Protein AF-A0A7V2DHF8-F1 (afdb_monomer_lite)

Sequence (101 aa):
MKKSFFLFAIMVVIGYASACCGLTVEEIIRLKNAGVSDTTIRMMLEQERPGVREYSDDRGNTCIRYSTGSSAGEMIKDIEEAEKMKRAWELLDSVIIDRRK

Radius of gyration: 23.2 Å; chains: 1; bounding box: 46×63×66 Å

Structure (mmCIF, N/CA/C/O backbone):
data_AF-A0A7V2DHF8-F1
#
_entry.id   AF-A0A7V2DHF8-F1
#
loop_
_atom_site.group_PDB
_atom_site.id
_atom_site.type_symbol
_atom_site.label_atom_id
_atom_site.label_alt_id
_atom_site.label_comp_id
_atom_site.label_asym_id
_atom_site.label_entity_id
_atom_site.label_seq_id
_atom_site.pdbx_PDB_ins_code
_atom_site.Cartn_x
_atom_site.Cartn_y
_atom_site.Cartn_z
_atom_site.occupancy
_atom_site.B_iso_or_equiv
_atom_site.auth_seq_id
_atom_site.auth_comp_id
_atom_site.auth_asym_id
_atom_site.auth_atom_id
_atom_site.pdbx_PDB_model_num
ATOM 1 N N . MET A 1 1 ? 3.159 38.889 -8.090 1.00 54.12 1 MET A N 1
ATOM 2 C CA . MET A 1 1 ? 2.205 38.365 -7.083 1.00 54.12 1 MET A CA 1
ATOM 3 C C . MET A 1 1 ? 1.448 37.119 -7.548 1.00 54.12 1 MET A C 1
ATOM 5 O O . MET A 1 1 ? 1.460 36.137 -6.826 1.00 54.12 1 MET A O 1
ATOM 9 N N . LYS A 1 2 ? 0.860 37.092 -8.757 1.00 56.22 2 LYS A N 1
ATOM 10 C CA . LYS A 1 2 ? 0.092 35.927 -9.258 1.00 56.22 2 LYS A CA 1
ATOM 11 C C . LYS A 1 2 ? 0.918 34.633 -9.412 1.00 56.22 2 LYS A C 1
ATOM 13 O O . LYS A 1 2 ? 0.425 33.561 -9.099 1.00 56.22 2 LYS A O 1
ATOM 18 N N . LYS A 1 3 ? 2.191 34.739 -9.824 1.00 54.66 3 LYS A N 1
ATOM 19 C CA . LYS A 1 3 ? 3.101 33.587 -9.997 1.00 54.66 3 LYS A CA 1
ATOM 20 C C . LYS A 1 3 ? 3.508 32.933 -8.667 1.00 54.66 3 LYS A C 1
ATOM 22 O O . LYS A 1 3 ? 3.534 31.716 -8.579 1.00 54.66 3 LYS A O 1
ATOM 27 N N . SER A 1 4 ? 3.747 33.730 -7.621 1.00 68.94 4 SER A N 1
ATOM 28 C CA . SER A 1 4 ? 4.031 33.212 -6.272 1.00 68.94 4 SER A CA 1
ATOM 29 C C . SER A 1 4 ? 2.806 32.549 -5.640 1.00 68.94 4 SER A C 1
ATOM 31 O O . SER A 1 4 ? 2.947 31.540 -4.964 1.00 68.94 4 SER A O 1
ATOM 33 N N . PHE A 1 5 ? 1.603 33.064 -5.916 1.00 71.69 5 PHE A N 1
ATOM 34 C CA . PHE A 1 5 ? 0.357 32.421 -5.495 1.00 71.69 5 PHE A CA 1
ATOM 35 C C . PHE A 1 5 ? 0.138 31.078 -6.209 1.00 71.69 5 PHE A C 1
ATOM 37 O O . PHE A 1 5 ? -0.282 30.107 -5.591 1.00 71.69 5 PHE A O 1
ATOM 44 N N . PHE A 1 6 ? 0.495 30.999 -7.494 1.00 76.44 6 PHE A N 1
ATOM 45 C CA . PHE A 1 6 ? 0.426 29.761 -8.271 1.00 76.44 6 PHE A CA 1
ATOM 46 C C . PHE A 1 6 ? 1.406 28.693 -7.756 1.00 76.44 6 PHE A C 1
ATOM 48 O O . PHE A 1 6 ? 1.036 27.532 -7.620 1.00 76.44 6 PHE A O 1
ATOM 55 N N . LEU A 1 7 ? 2.631 29.091 -7.394 1.00 75.31 7 LEU A N 1
ATOM 56 C CA . LEU A 1 7 ? 3.616 28.192 -6.780 1.00 75.31 7 LEU A CA 1
ATOM 57 C C . LEU A 1 7 ? 3.162 27.685 -5.404 1.00 75.31 7 LEU A C 1
ATOM 59 O O . LEU A 1 7 ? 3.344 26.510 -5.095 1.00 75.31 7 LEU A O 1
ATOM 63 N N . PHE A 1 8 ? 2.525 28.542 -4.603 1.00 79.69 8 PHE A N 1
ATOM 64 C CA . PHE A 1 8 ? 1.971 28.147 -3.309 1.00 79.69 8 PHE A CA 1
ATOM 65 C C . PHE A 1 8 ? 0.802 27.163 -3.463 1.00 79.69 8 PHE A C 1
ATOM 67 O O . PHE A 1 8 ? 0.749 26.157 -2.762 1.00 79.69 8 PHE A O 1
ATOM 74 N N . ALA A 1 9 ? -0.087 27.391 -4.434 1.00 78.56 9 ALA A N 1
ATOM 75 C CA . ALA A 1 9 ? -1.178 26.467 -4.741 1.00 78.56 9 ALA A CA 1
ATOM 76 C C . ALA A 1 9 ? -0.663 25.086 -5.188 1.00 78.56 9 ALA A C 1
ATOM 78 O O . ALA A 1 9 ? -1.185 24.066 -4.746 1.00 78.56 9 ALA A O 1
ATOM 79 N N . ILE A 1 10 ? 0.398 25.042 -5.999 1.00 79.31 10 ILE A N 1
ATOM 80 C CA . ILE A 1 10 ? 1.040 23.786 -6.416 1.00 79.31 10 ILE A CA 1
ATOM 81 C C . ILE A 1 10 ? 1.663 23.055 -5.219 1.00 79.31 10 ILE A C 1
ATOM 83 O O . ILE A 1 10 ? 1.480 21.848 -5.085 1.00 79.31 10 ILE A O 1
ATOM 87 N N . MET A 1 11 ? 2.344 23.768 -4.316 1.00 75.25 11 MET A N 1
ATOM 88 C CA . MET A 1 11 ? 2.931 23.166 -3.111 1.00 75.25 11 MET A CA 1
ATOM 89 C C . MET A 1 11 ? 1.859 22.538 -2.208 1.00 75.25 11 MET A C 1
ATOM 91 O O . MET A 1 11 ? 2.047 21.440 -1.688 1.00 75.25 11 MET A O 1
ATOM 95 N N . VAL A 1 12 ? 0.720 23.213 -2.056 1.00 77.88 12 VAL A N 1
ATOM 96 C CA . VAL A 1 12 ? -0.410 22.727 -1.259 1.00 77.88 12 VAL A CA 1
ATOM 97 C C . VAL A 1 12 ? -1.001 21.451 -1.870 1.00 77.88 12 VAL A C 1
ATOM 99 O O . VAL A 1 12 ? -1.215 20.480 -1.152 1.00 77.88 12 VAL A O 1
ATOM 102 N N . VAL A 1 13 ? -1.185 21.400 -3.193 1.00 74.31 13 VAL A N 1
ATOM 103 C CA . VAL A 1 13 ? -1.698 20.205 -3.892 1.00 74.31 13 VAL A CA 1
ATOM 104 C C . VAL A 1 13 ? -0.739 19.013 -3.772 1.00 74.31 13 VAL A C 1
ATOM 106 O O . VAL A 1 13 ? -1.187 17.900 -3.507 1.00 74.31 13 VAL A O 1
ATOM 109 N N . ILE A 1 14 ? 0.573 19.234 -3.899 1.00 71.06 14 ILE A N 1
ATOM 110 C CA . ILE A 1 14 ? 1.584 18.173 -3.739 1.00 71.06 14 ILE A CA 1
ATOM 111 C C . ILE A 1 14 ? 1.637 17.674 -2.285 1.00 71.06 14 ILE A C 1
ATOM 113 O O . ILE A 1 14 ? 1.797 16.479 -2.052 1.00 71.06 14 ILE A O 1
ATOM 117 N N . GLY A 1 15 ? 1.431 18.555 -1.300 1.00 66.12 15 GLY A N 1
ATOM 118 C CA . GLY A 1 15 ? 1.386 18.181 0.117 1.00 66.12 15 GLY A CA 1
ATOM 119 C C . GLY A 1 15 ? 0.266 17.189 0.450 1.00 66.12 15 GLY A C 1
ATOM 120 O O . GLY A 1 15 ? 0.489 16.248 1.209 1.00 66.12 15 GLY A O 1
ATOM 121 N N . TYR A 1 16 ? -0.912 17.328 -0.167 1.00 63.47 16 TYR A N 1
ATOM 122 C CA . TYR A 1 16 ? -2.033 16.400 0.042 1.00 63.47 16 TYR A CA 1
ATOM 123 C C . TYR A 1 16 ? -1.857 15.045 -0.658 1.00 63.47 16 TYR A C 1
ATOM 125 O O . TYR A 1 16 ? -2.467 14.064 -0.240 1.00 63.47 16 TYR A O 1
ATOM 133 N N . ALA A 1 17 ? -0.998 14.959 -1.677 1.00 56.41 17 ALA A N 1
ATOM 134 C CA . ALA A 1 17 ? -0.698 13.705 -2.370 1.00 56.41 17 ALA A CA 1
ATOM 135 C C . ALA A 1 17 ? 0.192 12.751 -1.544 1.00 56.41 17 ALA A C 1
ATOM 137 O O . ALA A 1 17 ? 0.333 11.584 -1.897 1.00 56.41 17 ALA A O 1
ATOM 138 N N . SER A 1 18 ? 0.762 13.221 -0.427 1.00 55.69 18 SER A N 1
ATOM 139 C CA . SER A 1 18 ? 1.619 12.416 0.456 1.00 55.69 18 SER A CA 1
ATOM 140 C C . SER A 1 18 ? 0.857 11.452 1.382 1.00 55.69 18 SER A C 1
ATOM 142 O O . SER A 1 18 ? 1.480 10.659 2.079 1.00 55.69 18 SER A O 1
ATOM 144 N N . ALA A 1 19 ? -0.482 11.453 1.359 1.00 52.22 1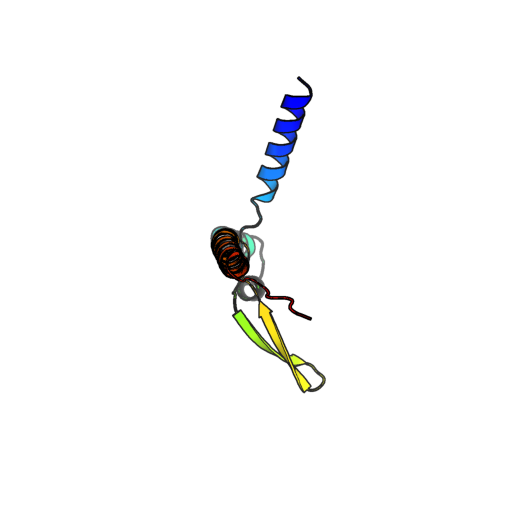9 ALA A N 1
ATOM 145 C CA . ALA A 1 19 ? -1.320 10.529 2.132 1.00 52.22 19 ALA A CA 1
ATOM 146 C C . ALA A 1 19 ? -1.524 9.155 1.451 1.00 52.22 19 ALA A C 1
ATOM 148 O O . ALA A 1 19 ? -2.501 8.466 1.725 1.00 52.22 19 ALA A O 1
ATOM 149 N N . CYS A 1 20 ? -0.617 8.756 0.555 1.00 52.47 20 CYS A N 1
ATOM 150 C CA . CYS A 1 20 ? -0.595 7.432 -0.075 1.00 52.47 20 CYS A CA 1
ATOM 151 C C . CYS A 1 20 ? 0.457 6.538 0.606 1.00 52.47 20 CYS A C 1
ATOM 153 O O . CYS A 1 20 ? 1.369 6.009 -0.033 1.00 52.47 20 CYS A O 1
ATOM 155 N N . CYS A 1 21 ? 0.373 6.447 1.932 1.00 57.09 21 CYS A N 1
ATOM 156 C CA . CYS A 1 21 ? 1.168 5.531 2.742 1.00 57.09 21 CYS A CA 1
ATOM 157 C C . CYS A 1 21 ? 0.260 4.356 3.120 1.00 57.09 21 CYS A C 1
ATOM 159 O O . CYS A 1 21 ? -0.885 4.586 3.497 1.00 57.09 21 CYS A O 1
ATOM 161 N N . GLY A 1 22 ? 0.746 3.120 2.974 1.00 65.31 22 GLY A N 1
ATOM 162 C CA . GLY A 1 22 ? -0.027 1.914 3.295 1.00 65.31 22 GLY A CA 1
ATOM 163 C C . GLY A 1 22 ? -0.474 1.837 4.760 1.00 65.31 22 GLY A C 1
ATOM 164 O O . GLY A 1 22 ? -0.072 2.655 5.590 1.00 65.31 22 GLY A O 1
ATOM 165 N N . LEU A 1 23 ? -1.294 0.838 5.079 1.00 73.88 23 LEU A N 1
ATOM 166 C CA . LEU A 1 23 ? -1.994 0.710 6.354 1.00 73.88 23 LEU A CA 1
ATOM 167 C C . LEU A 1 23 ? -1.023 0.625 7.548 1.00 73.88 23 LEU A C 1
ATOM 169 O O . LEU A 1 23 ? -0.381 -0.397 7.802 1.00 73.88 23 LEU A O 1
ATOM 173 N N . THR A 1 24 ? -0.944 1.701 8.327 1.00 81.50 24 THR A N 1
ATOM 174 C CA . THR A 1 24 ? -0.102 1.795 9.526 1.00 81.50 24 THR A CA 1
ATOM 175 C C . THR A 1 24 ? -0.754 1.136 10.747 1.00 81.50 24 THR A C 1
ATOM 177 O O . THR A 1 24 ? -1.969 0.950 10.820 1.00 81.50 24 THR A O 1
ATOM 180 N N . VAL A 1 25 ? 0.044 0.820 11.775 1.00 82.19 25 VAL A N 1
ATOM 181 C CA . VAL A 1 25 ? -0.461 0.249 13.044 1.00 82.19 25 VAL A CA 1
ATOM 182 C C . VAL A 1 25 ? -1.492 1.166 13.713 1.00 82.19 25 VAL A C 1
ATOM 184 O O . VAL A 1 25 ? -2.503 0.693 14.229 1.00 82.19 25 VAL A O 1
ATOM 187 N N . GLU A 1 26 ? -1.278 2.479 13.659 1.00 80.81 26 GLU A N 1
ATOM 188 C CA . GLU A 1 26 ? -2.204 3.463 14.225 1.00 80.81 26 GLU A CA 1
ATOM 189 C C . GLU A 1 26 ? -3.554 3.459 13.488 1.00 80.81 26 GLU A C 1
ATOM 191 O O . GLU A 1 26 ? -4.612 3.623 14.096 1.00 80.81 26 GLU A O 1
ATOM 196 N N . GLU A 1 27 ? -3.540 3.240 12.173 1.00 83.94 27 GLU A N 1
ATOM 197 C CA . GLU A 1 27 ? -4.751 3.108 11.357 1.00 83.94 27 GLU A CA 1
ATOM 198 C C . GLU A 1 27 ? -5.460 1.778 11.602 1.00 83.94 27 GLU A C 1
ATOM 200 O O . GLU A 1 27 ? -6.686 1.759 11.678 1.00 83.94 27 GLU A O 1
ATOM 205 N N . ILE A 1 28 ? -4.720 0.691 11.836 1.00 87.44 28 ILE A N 1
ATOM 206 C CA . ILE A 1 28 ? -5.289 -0.593 12.273 1.00 87.44 28 ILE A CA 1
ATOM 207 C C . ILE A 1 28 ? -6.056 -0.420 13.591 1.00 87.44 28 ILE A C 1
ATOM 209 O O . ILE A 1 28 ? -7.189 -0.889 13.720 1.00 87.44 28 ILE A O 1
ATOM 213 N N . ILE A 1 29 ? -5.469 0.288 14.561 1.00 89.00 29 ILE A N 1
ATOM 214 C CA . ILE A 1 29 ? -6.116 0.577 15.849 1.00 89.00 29 ILE A CA 1
ATOM 215 C C . ILE A 1 29 ? -7.372 1.430 15.639 1.00 89.00 29 ILE A C 1
ATOM 217 O O . ILE A 1 29 ? -8.419 1.140 16.221 1.00 89.00 29 ILE A O 1
ATOM 221 N N . ARG A 1 30 ? -7.313 2.445 14.768 1.00 90.25 30 ARG A N 1
ATOM 222 C CA . ARG A 1 30 ? -8.485 3.266 14.424 1.00 90.25 30 ARG A CA 1
ATOM 223 C C . ARG A 1 30 ? -9.590 2.459 13.751 1.00 90.25 30 ARG A C 1
ATOM 225 O O . ARG A 1 30 ? -10.743 2.621 14.134 1.00 90.25 30 ARG A O 1
ATOM 232 N N . LEU A 1 31 ? -9.261 1.582 12.804 1.00 90.94 31 LEU A N 1
ATOM 233 C CA . LEU A 1 31 ? -10.230 0.706 12.138 1.00 90.94 31 LEU A CA 1
ATOM 234 C C . LEU A 1 31 ? -10.914 -0.223 13.141 1.00 90.94 31 LEU A C 1
ATOM 236 O O . LEU A 1 31 ? -12.137 -0.357 13.127 1.00 90.94 31 LEU A O 1
ATOM 240 N N . LYS A 1 32 ? -10.143 -0.800 14.065 1.00 91.19 32 LYS A N 1
ATOM 241 C CA . LYS A 1 32 ? -10.684 -1.638 15.138 1.00 91.19 32 LYS A CA 1
ATOM 242 C C . LYS A 1 32 ? -11.619 -0.853 16.060 1.00 91.19 32 LYS A C 1
ATOM 244 O O . LYS A 1 32 ? -12.721 -1.312 16.347 1.00 91.19 32 LYS A O 1
ATOM 249 N N . ASN A 1 33 ? -11.220 0.351 16.469 1.00 93.75 33 ASN A N 1
ATOM 250 C CA . ASN A 1 33 ? -12.045 1.234 17.299 1.00 93.75 33 ASN A CA 1
ATOM 251 C C . ASN A 1 33 ? -13.293 1.749 16.562 1.00 93.75 33 ASN A C 1
ATOM 253 O O . ASN A 1 33 ? -14.314 2.002 17.193 1.00 93.75 33 ASN A O 1
ATOM 257 N N . ALA A 1 34 ? -13.235 1.863 15.234 1.00 93.25 34 ALA A N 1
ATOM 258 C CA . ALA A 1 34 ? -14.375 2.181 14.377 1.00 93.25 34 ALA A CA 1
ATOM 259 C C . ALA A 1 34 ? -15.323 0.984 14.156 1.00 93.25 34 ALA A C 1
ATOM 261 O O . ALA A 1 34 ? -16.342 1.128 13.483 1.00 93.25 34 ALA A O 1
ATOM 262 N N . GLY A 1 35 ? -15.008 -0.189 14.717 1.00 91.50 35 GLY A N 1
ATOM 263 C CA . GLY A 1 35 ? -15.844 -1.387 14.636 1.00 91.50 35 GLY A CA 1
ATOM 264 C C . GLY A 1 35 ? -15.614 -2.241 13.388 1.00 91.50 35 GLY A C 1
ATOM 265 O O . GLY A 1 35 ? -16.426 -3.118 13.094 1.00 91.50 35 GLY A O 1
ATOM 266 N N . VAL A 1 36 ? -14.525 -2.022 12.647 1.00 93.62 36 VAL A N 1
ATOM 267 C CA . VAL A 1 36 ? -14.150 -2.889 11.523 1.00 93.62 36 VAL A CA 1
ATOM 268 C C . VAL A 1 36 ? -13.654 -4.230 12.062 1.00 93.62 36 VAL A C 1
ATOM 270 O O . VAL A 1 36 ? -12.845 -4.284 12.986 1.00 93.62 36 VAL A O 1
ATOM 273 N N . SER A 1 37 ? -14.139 -5.328 11.476 1.00 93.94 37 SER A N 1
ATOM 274 C CA . SER A 1 37 ? -13.774 -6.672 11.927 1.00 93.94 37 SER A CA 1
ATOM 275 C C . SER A 1 37 ? -12.291 -6.977 11.691 1.00 93.94 37 SER A C 1
ATOM 277 O O . SER A 1 37 ? -11.722 -6.593 10.666 1.00 93.94 37 SER A O 1
ATOM 279 N N . ASP A 1 38 ? -11.686 -7.752 12.595 1.00 92.06 38 ASP A N 1
ATOM 280 C CA . ASP A 1 38 ? -10.293 -8.196 12.461 1.00 92.06 38 ASP A CA 1
ATOM 281 C C . ASP A 1 38 ? -10.063 -8.968 11.141 1.00 92.06 38 ASP A C 1
ATOM 283 O O . ASP A 1 38 ? -8.996 -8.859 10.535 1.00 92.06 38 ASP A O 1
ATOM 287 N N . THR A 1 39 ? -11.069 -9.705 10.647 1.00 91.44 39 THR A N 1
ATOM 288 C CA . THR A 1 39 ? -11.022 -10.389 9.341 1.00 91.44 39 THR A CA 1
ATOM 289 C C . THR A 1 39 ? -10.893 -9.391 8.194 1.00 91.44 39 THR A C 1
ATOM 291 O O . THR A 1 39 ? -10.076 -9.583 7.296 1.00 91.44 39 THR A O 1
ATOM 294 N N . THR A 1 40 ? -11.659 -8.300 8.230 1.00 90.62 40 THR A N 1
ATOM 295 C CA . THR A 1 40 ? -11.606 -7.242 7.214 1.00 90.62 40 THR A CA 1
ATOM 296 C C . THR A 1 40 ? -10.265 -6.518 7.232 1.00 90.62 40 THR A C 1
ATOM 298 O O . THR A 1 40 ? -9.652 -6.355 6.180 1.00 90.62 40 THR A O 1
ATOM 301 N N . ILE A 1 41 ? -9.767 -6.158 8.417 1.00 88.25 41 ILE A N 1
ATOM 302 C CA . ILE A 1 41 ? -8.451 -5.521 8.580 1.00 88.25 41 ILE A CA 1
ATOM 303 C C . ILE A 1 41 ? -7.342 -6.438 8.044 1.00 88.25 41 ILE A C 1
ATOM 305 O O . ILE A 1 41 ? -6.438 -5.990 7.341 1.00 88.25 41 ILE A O 1
ATOM 309 N N . ARG A 1 42 ? -7.431 -7.746 8.314 1.00 88.38 42 ARG A N 1
ATOM 310 C CA . ARG A 1 42 ? -6.479 -8.736 7.795 1.00 88.38 42 ARG A CA 1
ATOM 311 C C . ARG A 1 42 ? -6.500 -8.822 6.270 1.00 88.38 42 ARG A C 1
ATOM 313 O O . ARG A 1 42 ? -5.431 -8.873 5.670 1.00 88.38 42 ARG A O 1
ATOM 320 N N . MET A 1 43 ? -7.682 -8.812 5.647 1.00 84.88 43 MET A N 1
ATOM 321 C CA . MET A 1 43 ? -7.804 -8.801 4.183 1.00 84.88 43 MET A CA 1
ATOM 322 C C . MET A 1 43 ? -7.161 -7.551 3.571 1.00 84.88 43 MET A C 1
ATOM 324 O O . MET A 1 43 ? -6.457 -7.659 2.570 1.00 84.88 43 MET A O 1
ATOM 328 N N . MET A 1 44 ? -7.347 -6.385 4.200 1.00 83.56 44 MET A N 1
ATOM 329 C CA . MET A 1 44 ? -6.709 -5.134 3.771 1.00 83.56 44 MET A CA 1
ATOM 330 C C . MET A 1 44 ? -5.179 -5.229 3.847 1.00 83.56 44 MET A C 1
ATOM 332 O O . MET A 1 44 ? -4.498 -4.904 2.877 1.00 83.56 44 MET A O 1
ATOM 336 N N . LEU A 1 45 ? -4.636 -5.763 4.946 1.00 82.50 45 LEU A N 1
ATOM 337 C CA . LEU A 1 45 ? -3.190 -5.948 5.107 1.00 82.50 45 LEU A CA 1
ATOM 338 C C . LEU A 1 45 ? -2.610 -6.948 4.094 1.00 82.50 45 LEU A C 1
ATOM 340 O O . LEU A 1 45 ? -1.515 -6.757 3.573 1.00 82.50 45 LEU A O 1
ATOM 344 N N . GLU A 1 46 ? -3.329 -8.030 3.798 1.00 79.88 46 GLU A N 1
ATOM 345 C CA . GLU A 1 46 ? -2.887 -9.027 2.822 1.00 79.88 46 GLU A CA 1
ATOM 346 C C . GLU A 1 46 ? -2.796 -8.494 1.393 1.00 79.88 46 GLU A C 1
ATOM 348 O O . GLU A 1 46 ? -1.965 -8.993 0.629 1.00 79.88 46 GLU A O 1
ATOM 353 N N . GLN A 1 47 ? -3.625 -7.511 1.042 1.00 75.75 47 GLN A N 1
ATOM 354 C CA . GLN A 1 47 ? -3.603 -6.861 -0.264 1.00 75.75 47 GLN A CA 1
ATOM 355 C C . GLN A 1 47 ? -2.339 -6.014 -0.453 1.00 75.75 47 GLN A C 1
ATOM 357 O O . GLN A 1 47 ? -1.770 -5.999 -1.542 1.00 75.75 47 GLN A O 1
ATOM 362 N N . GLU A 1 48 ? -1.871 -5.356 0.608 1.00 72.50 48 GLU A N 1
ATOM 363 C CA . GLU A 1 48 ? -0.658 -4.534 0.563 1.00 72.50 48 GLU A CA 1
ATOM 364 C C . GLU A 1 48 ? 0.637 -5.350 0.543 1.00 72.50 48 GLU A C 1
ATOM 366 O O . GLU A 1 48 ? 1.696 -4.818 0.201 1.00 72.50 48 GLU A O 1
ATOM 371 N N . ARG A 1 49 ? 0.585 -6.646 0.883 1.00 69.12 49 ARG A N 1
ATOM 372 C CA . ARG A 1 49 ? 1.775 -7.501 0.861 1.00 69.12 49 ARG A CA 1
ATOM 373 C C . ARG A 1 49 ? 2.265 -7.684 -0.585 1.00 69.12 49 ARG A C 1
ATOM 375 O O . ARG A 1 49 ? 1.538 -8.277 -1.388 1.00 69.12 49 ARG A O 1
ATOM 382 N N . PRO A 1 50 ? 3.497 -7.252 -0.917 1.00 64.31 50 PRO A N 1
ATOM 383 C CA . PRO A 1 50 ? 4.092 -7.543 -2.215 1.00 64.31 50 PRO A CA 1
ATOM 384 C C . PRO A 1 50 ? 4.262 -9.055 -2.384 1.00 64.31 50 PRO A C 1
ATOM 386 O O . PRO A 1 50 ? 4.636 -9.755 -1.439 1.00 64.31 50 PRO A O 1
ATOM 389 N N . GLY A 1 51 ? 4.012 -9.566 -3.587 1.00 68.06 51 GLY A N 1
ATOM 390 C CA . GLY A 1 51 ? 4.221 -10.980 -3.878 1.00 68.06 51 GLY A CA 1
ATOM 391 C C . GLY A 1 51 ? 3.473 -11.493 -5.101 1.00 68.06 51 GLY A C 1
ATOM 392 O O . GLY A 1 51 ? 2.595 -10.835 -5.658 1.00 68.06 51 GLY A O 1
ATOM 393 N N . VAL A 1 52 ? 3.842 -12.706 -5.501 1.00 66.50 52 VAL A N 1
ATOM 394 C CA . VAL A 1 52 ? 3.201 -13.458 -6.579 1.00 66.50 52 VAL A CA 1
ATOM 395 C C . VAL A 1 52 ? 2.270 -14.480 -5.941 1.00 66.50 52 VAL A C 1
ATOM 397 O O . VAL A 1 52 ? 2.714 -15.281 -5.120 1.00 66.50 52 VAL A O 1
ATOM 400 N N . ARG A 1 53 ? 0.979 -14.441 -6.277 1.00 71.12 53 ARG A N 1
ATOM 401 C CA . ARG A 1 53 ? 0.004 -15.446 -5.833 1.00 71.12 53 ARG A CA 1
ATOM 402 C C . ARG A 1 53 ? -0.576 -16.164 -7.043 1.00 71.12 53 ARG A C 1
ATOM 404 O O . ARG A 1 53 ? -1.103 -15.518 -7.946 1.00 71.12 53 ARG A O 1
ATOM 411 N N . GLU A 1 54 ? -0.506 -17.486 -7.041 1.00 73.88 54 GLU 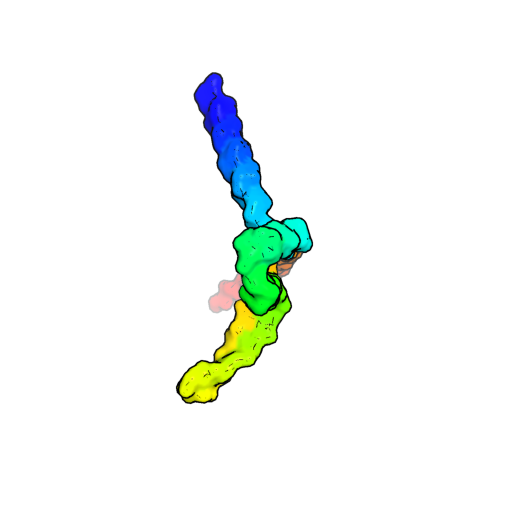A N 1
ATOM 412 C CA . GLU A 1 54 ? -1.207 -18.324 -8.012 1.00 73.88 54 GLU A CA 1
ATOM 413 C C . GLU A 1 54 ? -2.623 -18.602 -7.502 1.00 73.88 54 GLU A C 1
ATOM 415 O O . GLU A 1 54 ? -2.813 -18.923 -6.327 1.00 73.88 54 GLU A O 1
ATOM 420 N N . TYR A 1 55 ? -3.626 -18.451 -8.363 1.00 75.19 55 TYR A N 1
ATOM 421 C CA . TYR A 1 55 ? -4.997 -18.854 -8.066 1.00 75.19 55 TYR A CA 1
ATOM 422 C C . TYR A 1 55 ? -5.624 -19.532 -9.286 1.00 75.19 55 TYR A C 1
ATOM 424 O O . TYR A 1 55 ? -5.331 -19.160 -10.422 1.00 75.19 55 TYR A O 1
ATOM 432 N N . SER A 1 56 ? -6.487 -20.522 -9.062 1.00 75.81 56 SER A N 1
ATOM 433 C CA . SER A 1 56 ? -7.320 -21.090 -10.127 1.00 75.81 56 SER A CA 1
ATOM 434 C C . SER A 1 56 ? -8.594 -20.273 -10.268 1.00 75.81 56 SER A C 1
ATOM 436 O O . SER A 1 56 ? -9.273 -20.008 -9.278 1.00 75.81 56 SER A O 1
ATOM 438 N N . ASP A 1 57 ? -8.906 -19.875 -11.498 1.00 75.94 57 ASP A N 1
ATOM 439 C CA . ASP A 1 57 ? -10.218 -19.335 -11.855 1.00 75.94 57 ASP A CA 1
ATOM 440 C C . ASP A 1 57 ? -11.287 -20.450 -11.810 1.00 75.94 57 ASP A C 1
ATOM 442 O O . ASP A 1 57 ? -10.959 -21.635 -11.892 1.00 75.94 57 ASP A O 1
ATOM 446 N N . ASP A 1 58 ? -12.563 -20.082 -11.690 1.00 81.19 58 ASP A N 1
ATOM 447 C CA . ASP A 1 58 ? -13.722 -20.992 -11.665 1.00 81.19 58 ASP A CA 1
ATOM 448 C C . ASP A 1 58 ? -13.811 -21.930 -12.894 1.00 81.19 58 ASP A C 1
ATOM 450 O O . ASP A 1 58 ? -14.529 -22.929 -12.886 1.00 81.19 58 ASP A O 1
ATOM 454 N N . ARG A 1 59 ? -13.070 -21.626 -13.964 1.00 79.31 59 ARG A N 1
ATOM 455 C CA . ARG A 1 59 ? -12.911 -22.408 -15.201 1.00 79.31 59 ARG A CA 1
ATOM 456 C C . ARG A 1 59 ? -11.682 -23.323 -15.190 1.00 79.31 59 ARG A C 1
ATOM 458 O O . ARG A 1 59 ? -11.400 -23.964 -16.198 1.00 79.31 59 ARG A O 1
ATOM 465 N N . GLY A 1 60 ? -10.947 -23.379 -14.081 1.00 76.75 60 GLY A N 1
ATOM 466 C CA . GLY A 1 60 ? -9.771 -24.228 -13.897 1.00 76.75 60 GLY A CA 1
ATOM 467 C C . GLY A 1 60 ? -8.468 -23.672 -14.475 1.00 76.75 60 GLY A C 1
ATOM 468 O O . GLY A 1 60 ? -7.467 -24.385 -14.473 1.00 76.75 60 GLY A O 1
ATOM 469 N N . ASN A 1 61 ? -8.433 -22.421 -14.950 1.00 80.25 61 ASN A N 1
ATOM 470 C CA . ASN A 1 61 ? -7.196 -21.827 -15.461 1.00 80.25 61 ASN A CA 1
ATOM 471 C C . ASN A 1 61 ? -6.351 -21.262 -14.318 1.00 80.25 61 ASN A C 1
ATOM 473 O O . ASN A 1 61 ? -6.837 -20.476 -13.501 1.00 80.25 61 ASN A O 1
ATOM 477 N N . THR A 1 62 ? -5.069 -21.620 -14.282 1.00 70.56 62 THR A N 1
ATOM 478 C CA . THR A 1 62 ? -4.114 -21.064 -13.320 1.00 70.56 62 THR A CA 1
ATOM 479 C C . THR A 1 62 ? -3.737 -19.644 -13.725 1.00 70.56 62 THR A C 1
ATOM 481 O O . THR A 1 62 ? -3.121 -19.423 -14.767 1.00 70.56 62 THR A O 1
ATOM 484 N N . CYS A 1 63 ? -4.102 -18.673 -12.896 1.00 74.12 63 CYS A N 1
ATOM 485 C CA . CYS A 1 63 ? -3.774 -17.267 -13.074 1.00 74.12 63 CYS A CA 1
ATOM 486 C C . CYS A 1 63 ? -2.724 -16.844 -12.044 1.00 74.12 63 CYS A C 1
ATOM 488 O O . CYS A 1 63 ? -2.884 -17.064 -10.842 1.00 74.12 63 CYS A O 1
ATOM 490 N N . ILE A 1 64 ? -1.654 -16.199 -12.514 1.00 78.88 64 ILE A N 1
ATOM 491 C CA . ILE A 1 64 ? -0.608 -15.644 -11.653 1.00 78.88 64 ILE A CA 1
ATOM 492 C C . ILE A 1 64 ? -0.923 -14.167 -11.404 1.00 78.88 64 ILE A C 1
ATOM 494 O O . ILE A 1 64 ? -0.901 -13.353 -12.327 1.00 78.88 64 ILE A O 1
ATOM 498 N N . ARG A 1 65 ? -1.221 -13.804 -10.154 1.00 74.25 65 ARG A N 1
ATOM 499 C CA . ARG A 1 65 ? -1.415 -12.413 -9.733 1.00 74.25 65 ARG A CA 1
ATOM 500 C C . ARG A 1 65 ? -0.109 -11.862 -9.177 1.00 74.25 65 ARG A C 1
ATOM 502 O O . ARG A 1 65 ? 0.337 -12.274 -8.108 1.00 74.25 65 ARG A O 1
ATOM 509 N N . TYR A 1 66 ? 0.458 -10.892 -9.880 1.00 65.88 66 TYR A N 1
ATOM 510 C CA . TYR A 1 66 ? 1.582 -10.096 -9.403 1.00 65.88 66 TYR A CA 1
ATOM 511 C C . TYR A 1 66 ? 1.039 -8.893 -8.628 1.00 65.88 66 TYR A C 1
ATOM 513 O O . TYR A 1 66 ? 0.301 -8.087 -9.190 1.00 65.88 66 TYR A O 1
ATOM 521 N N . SER A 1 67 ? 1.375 -8.786 -7.342 1.00 62.72 67 SER A N 1
ATOM 522 C CA . SER A 1 67 ? 1.112 -7.593 -6.534 1.00 62.72 67 SER A CA 1
ATOM 523 C C . SER A 1 67 ? 2.433 -6.895 -6.232 1.00 62.72 67 SER A C 1
ATOM 525 O O . SER A 1 67 ? 3.318 -7.467 -5.585 1.00 62.72 67 SER A O 1
ATOM 527 N N . THR A 1 68 ? 2.582 -5.664 -6.709 1.00 58.50 68 THR A N 1
ATOM 528 C CA . THR A 1 68 ? 3.630 -4.747 -6.261 1.00 58.50 68 THR A CA 1
ATOM 529 C C . THR A 1 68 ? 3.105 -4.004 -5.038 1.00 58.50 68 THR A C 1
ATOM 531 O O . THR A 1 68 ? 2.123 -3.275 -5.131 1.00 58.50 68 THR A O 1
ATOM 534 N N . GLY A 1 69 ? 3.732 -4.217 -3.879 1.00 54.09 69 GLY A N 1
ATOM 535 C CA . GLY A 1 69 ? 3.429 -3.451 -2.668 1.00 54.09 69 GLY A CA 1
ATOM 536 C C . GLY A 1 69 ? 3.670 -1.957 -2.910 1.00 54.09 69 GLY A C 1
ATOM 537 O O . GLY A 1 69 ? 4.612 -1.596 -3.613 1.00 54.09 69 GLY A O 1
ATOM 538 N N . SER A 1 70 ? 2.800 -1.107 -2.366 1.00 56.41 70 SER A N 1
ATOM 539 C CA . SER A 1 70 ? 2.741 0.326 -2.681 1.00 56.41 70 SER A CA 1
ATOM 540 C C . SER A 1 70 ? 4.011 1.118 -2.316 1.00 56.41 70 SER A C 1
ATOM 542 O O . SER A 1 70 ? 4.541 1.008 -1.208 1.00 56.41 70 SER A O 1
ATOM 544 N N . SER A 1 71 ? 4.424 1.950 -3.279 1.00 51.16 71 SER A N 1
ATOM 545 C CA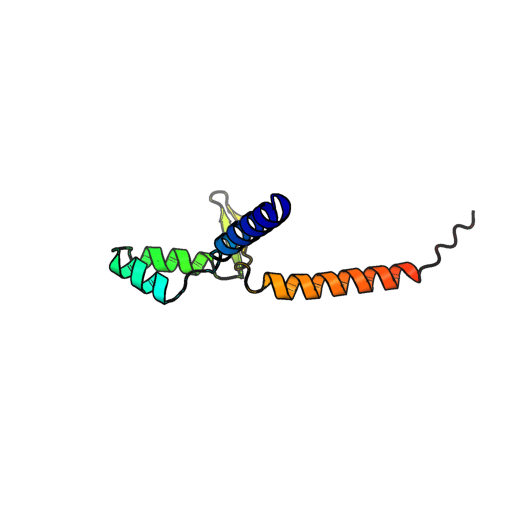 . SER A 1 71 ? 5.047 3.291 -3.268 1.00 51.16 71 SER A CA 1
ATOM 546 C C . SER A 1 71 ? 6.247 3.672 -2.391 1.00 51.16 71 SER A C 1
ATOM 548 O O . SER A 1 71 ? 7.032 4.514 -2.823 1.00 51.16 71 SER A O 1
ATOM 550 N N . ALA A 1 72 ? 6.497 3.084 -1.220 1.00 46.25 72 ALA A N 1
ATOM 551 C CA . ALA A 1 72 ? 7.689 3.466 -0.439 1.00 46.25 72 ALA A CA 1
ATOM 552 C C . ALA A 1 72 ? 8.994 2.943 -1.077 1.00 46.25 72 ALA A C 1
ATOM 554 O O . ALA A 1 72 ? 10.047 3.571 -0.981 1.00 46.25 72 ALA A O 1
ATOM 555 N N . GLY A 1 73 ? 8.910 1.800 -1.764 1.00 46.88 73 GLY A N 1
ATOM 556 C CA . GLY A 1 73 ? 10.009 1.230 -2.545 1.00 46.88 73 GLY A CA 1
ATOM 557 C C . GLY A 1 73 ? 10.120 1.775 -3.972 1.00 46.88 73 GLY A C 1
ATOM 558 O O . GLY A 1 73 ? 11.165 1.578 -4.586 1.00 46.88 73 GLY A O 1
ATOM 559 N N . GLU A 1 74 ? 9.090 2.456 -4.495 1.00 50.78 74 GLU A N 1
ATOM 560 C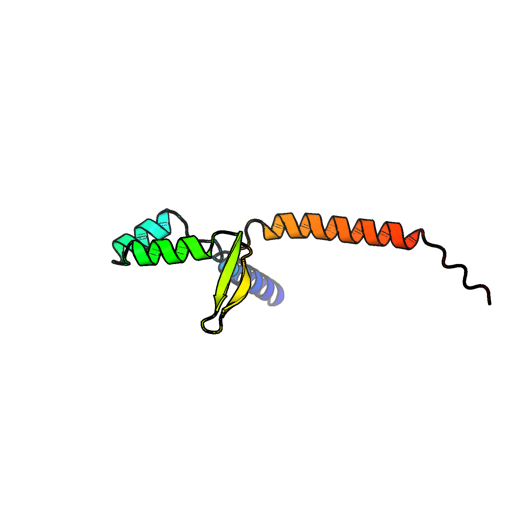 CA . GLU A 1 74 ? 9.083 2.986 -5.871 1.00 50.78 74 GLU A CA 1
ATOM 561 C C . GLU A 1 74 ? 10.137 4.073 -6.049 1.00 50.78 74 GLU A C 1
ATOM 563 O O . GLU A 1 74 ? 10.938 3.968 -6.962 1.00 50.78 74 GLU A O 1
ATOM 568 N N . MET A 1 75 ? 10.275 5.019 -5.113 1.00 43.94 75 MET A N 1
ATOM 569 C CA . MET A 1 75 ? 11.281 6.083 -5.250 1.00 43.94 75 MET A CA 1
ATOM 570 C C . MET A 1 75 ? 12.724 5.540 -5.307 1.00 43.94 75 MET A C 1
ATOM 572 O O . MET A 1 75 ? 13.565 6.094 -6.009 1.00 43.94 75 MET A O 1
ATOM 576 N N . ILE A 1 76 ? 13.024 4.447 -4.596 1.00 53.91 76 ILE A N 1
ATOM 577 C CA . ILE A 1 76 ? 14.353 3.809 -4.617 1.00 53.91 76 ILE A CA 1
ATOM 578 C C . ILE A 1 76 ? 14.530 2.962 -5.888 1.00 53.91 76 ILE A C 1
ATOM 580 O O . ILE A 1 76 ? 15.603 2.979 -6.492 1.00 53.91 76 ILE A O 1
ATOM 584 N N . LYS A 1 77 ? 13.476 2.263 -6.328 1.00 56.38 77 LYS A N 1
ATOM 585 C CA . LYS A 1 77 ? 13.466 1.506 -7.587 1.00 56.38 77 LYS A CA 1
ATOM 586 C C . LYS A 1 77 ? 13.593 2.401 -8.813 1.00 56.38 77 LYS A C 1
ATOM 588 O O . LYS A 1 77 ? 14.347 2.054 -9.710 1.00 56.38 77 LYS A O 1
ATOM 593 N N . ASP A 1 78 ? 12.921 3.544 -8.834 1.00 60.66 78 ASP A N 1
ATOM 594 C CA . ASP A 1 78 ? 12.949 4.495 -9.945 1.00 60.66 78 ASP A CA 1
ATOM 595 C C . ASP A 1 78 ? 14.364 5.043 -10.155 1.00 60.66 78 ASP A C 1
ATOM 597 O O . ASP A 1 78 ? 14.825 5.181 -11.288 1.00 60.66 78 ASP A O 1
ATOM 601 N N . ILE A 1 79 ? 15.091 5.294 -9.057 1.00 64.69 79 ILE A N 1
ATOM 602 C CA . ILE A 1 79 ? 16.503 5.693 -9.097 1.00 64.69 79 ILE A CA 1
ATOM 603 C C . ILE A 1 79 ? 17.363 4.559 -9.682 1.00 64.69 79 ILE A C 1
ATOM 605 O O . ILE A 1 79 ? 18.186 4.804 -10.566 1.00 64.69 79 ILE A O 1
ATOM 609 N N . GLU A 1 80 ? 17.156 3.313 -9.247 1.00 71.88 80 GLU A N 1
ATOM 610 C CA . GLU A 1 80 ? 17.910 2.151 -9.744 1.00 71.88 80 GLU A CA 1
ATOM 611 C C . GLU A 1 80 ? 17.601 1.827 -11.223 1.00 71.88 80 GLU A C 1
ATOM 613 O O . GLU A 1 80 ? 18.499 1.506 -12.008 1.00 71.88 80 GLU A O 1
ATOM 618 N N . GLU A 1 81 ? 16.337 1.919 -11.635 1.00 71.44 81 GLU A N 1
ATOM 619 C CA . GLU A 1 81 ? 15.886 1.684 -13.009 1.00 71.44 81 GLU A CA 1
ATOM 620 C C . GLU A 1 81 ? 16.390 2.781 -13.960 1.00 71.44 81 GLU A C 1
ATOM 622 O O . GLU A 1 81 ? 16.851 2.469 -15.065 1.00 71.44 81 GLU A O 1
ATOM 627 N N . ALA A 1 82 ? 16.422 4.041 -13.511 1.00 76.25 82 ALA A N 1
ATOM 628 C CA . ALA A 1 82 ? 17.010 5.146 -14.265 1.00 76.25 82 ALA A CA 1
ATOM 629 C C . ALA A 1 82 ? 18.520 4.955 -14.497 1.00 76.25 82 ALA A C 1
ATOM 631 O O . ALA A 1 82 ? 19.012 5.190 -15.606 1.00 76.25 82 ALA A O 1
ATOM 632 N N . GLU A 1 83 ? 19.263 4.472 -13.495 1.00 78.69 83 GLU A N 1
ATOM 633 C CA . GLU A 1 83 ? 20.684 4.142 -13.659 1.00 78.69 83 GLU A CA 1
ATOM 634 C C . GLU A 1 83 ? 20.905 2.997 -14.654 1.00 78.69 83 GLU A C 1
ATOM 636 O O . GLU A 1 83 ? 21.807 3.074 -15.496 1.00 78.69 83 GLU A O 1
ATOM 641 N N . LYS A 1 84 ? 20.070 1.950 -14.610 1.00 87.94 84 LYS A N 1
ATOM 642 C CA . LYS A 1 84 ? 20.136 0.829 -15.565 1.00 87.94 84 LYS A CA 1
ATOM 643 C C . LYS A 1 84 ? 19.852 1.286 -16.994 1.00 87.94 84 LYS A C 1
ATOM 645 O O . LYS A 1 84 ? 20.597 0.908 -17.899 1.00 87.94 84 LYS A O 1
ATOM 650 N N . MET A 1 85 ? 18.836 2.127 -17.200 1.00 76.06 85 MET A N 1
ATOM 651 C CA . MET A 1 85 ? 18.546 2.721 -18.511 1.00 76.06 85 MET A CA 1
ATOM 652 C C . MET A 1 85 ? 19.719 3.549 -19.027 1.00 76.06 85 MET A C 1
ATOM 654 O O . MET A 1 85 ? 20.088 3.418 -20.193 1.00 76.06 85 MET A O 1
ATOM 658 N N . LYS A 1 86 ? 20.336 4.368 -18.169 1.00 88.06 86 LYS A N 1
ATOM 659 C CA . LYS A 1 86 ? 21.491 5.184 -18.551 1.00 88.06 86 LYS A CA 1
ATOM 660 C C . LYS A 1 86 ? 22.675 4.319 -18.989 1.00 88.06 86 LYS A C 1
ATOM 662 O O . LYS A 1 86 ? 23.231 4.555 -20.057 1.00 88.06 86 LYS A O 1
ATOM 667 N N . ARG A 1 87 ? 23.008 3.276 -18.223 1.00 85.00 87 ARG A N 1
ATOM 668 C CA . ARG A 1 87 ? 24.080 2.331 -18.587 1.00 85.00 87 ARG A CA 1
ATOM 669 C C . ARG A 1 87 ? 23.780 1.591 -19.888 1.00 85.00 87 ARG A C 1
ATOM 671 O O . ARG A 1 87 ? 24.677 1.408 -20.701 1.00 85.00 87 ARG A O 1
ATOM 678 N N . ALA A 1 88 ? 22.531 1.179 -20.106 1.00 85.38 88 ALA A N 1
ATOM 679 C CA . ALA A 1 88 ? 22.130 0.543 -21.357 1.00 85.38 88 ALA A CA 1
ATOM 680 C C . ALA A 1 88 ? 22.315 1.489 -22.556 1.00 85.38 88 ALA A C 1
ATOM 682 O O . ALA A 1 88 ? 22.829 1.070 -23.589 1.00 85.38 88 ALA A O 1
ATOM 683 N N . TRP A 1 89 ? 21.968 2.769 -22.401 1.00 80.44 89 TRP A N 1
ATOM 684 C CA . TRP A 1 89 ? 22.204 3.796 -23.417 1.00 80.44 89 TRP A CA 1
ATOM 685 C C . TRP A 1 89 ? 23.692 4.039 -23.696 1.00 80.44 89 TRP A C 1
ATOM 687 O O . TRP A 1 89 ? 24.073 4.134 -24.857 1.00 80.44 89 TRP A O 1
ATOM 697 N N . GLU A 1 90 ? 24.538 4.073 -22.665 1.00 86.00 90 GLU A N 1
ATOM 698 C CA . GLU A 1 90 ? 25.996 4.208 -22.820 1.00 86.00 90 GLU A CA 1
ATOM 699 C C . GLU A 1 90 ? 26.614 3.008 -23.555 1.00 86.00 90 GLU A C 1
ATOM 701 O O . GLU A 1 90 ? 27.487 3.174 -24.406 1.00 86.00 90 GLU A O 1
ATOM 706 N N . LEU A 1 91 ? 26.133 1.790 -23.284 1.00 84.75 91 LEU A N 1
ATOM 707 C CA . LEU A 1 91 ? 26.574 0.597 -24.010 1.00 84.75 91 LEU A CA 1
ATOM 708 C C . LEU A 1 91 ? 26.180 0.662 -25.489 1.00 84.75 91 LEU A C 1
ATOM 710 O O . LEU A 1 91 ? 26.987 0.308 -26.348 1.00 84.75 91 LEU A O 1
ATOM 714 N N . LEU A 1 92 ? 24.968 1.137 -25.787 1.00 82.38 92 LEU A N 1
ATOM 715 C CA . LEU A 1 92 ? 24.474 1.291 -27.157 1.00 82.38 92 LEU A CA 1
ATOM 716 C C . LEU A 1 92 ? 25.232 2.368 -27.942 1.00 82.38 92 LEU A C 1
ATOM 718 O O . LEU A 1 92 ? 25.424 2.202 -29.143 1.00 82.38 92 LEU A O 1
ATOM 722 N N . ASP A 1 93 ? 25.701 3.424 -27.280 1.00 82.00 93 ASP A N 1
ATOM 723 C CA . ASP A 1 93 ? 26.476 4.500 -27.914 1.00 82.00 93 ASP A CA 1
ATOM 724 C C . ASP A 1 93 ? 27.834 4.011 -28.449 1.00 82.00 93 ASP A C 1
ATOM 726 O O . ASP A 1 93 ? 28.318 4.462 -29.485 1.00 82.00 93 ASP A O 1
ATOM 730 N N . SER A 1 94 ? 28.424 3.001 -27.802 1.00 74.00 94 SER A N 1
ATOM 731 C CA . SER A 1 94 ? 29.675 2.383 -28.263 1.00 74.00 94 SER A CA 1
ATOM 732 C C . SER A 1 94 ? 29.517 1.452 -29.478 1.00 74.00 94 SER A C 1
ATOM 734 O O . SER A 1 94 ? 30.513 0.988 -30.041 1.00 74.00 94 SER A O 1
ATOM 736 N N . VAL A 1 95 ? 28.283 1.165 -29.910 1.00 80.56 95 VAL A N 1
ATOM 737 C CA . VAL A 1 95 ? 28.011 0.239 -31.016 1.00 80.56 95 VAL A CA 1
ATOM 738 C C . VAL A 1 95 ? 28.058 0.976 -32.355 1.00 80.56 95 VAL A C 1
ATOM 740 O O . VAL A 1 95 ? 27.110 1.640 -32.771 1.00 80.56 95 VAL A O 1
ATOM 743 N N . ILE A 1 96 ? 29.156 0.798 -33.091 1.00 73.25 96 ILE A N 1
ATOM 744 C CA . ILE A 1 96 ? 29.281 1.266 -34.477 1.00 73.25 96 ILE A CA 1
ATOM 745 C C . ILE A 1 96 ? 28.597 0.249 -35.399 1.00 73.25 96 ILE A C 1
ATOM 747 O O . ILE A 1 96 ? 29.118 -0.838 -35.647 1.00 73.25 96 ILE A O 1
ATOM 751 N N . ILE A 1 97 ? 27.423 0.599 -35.926 1.00 70.50 97 ILE A N 1
ATOM 752 C CA . ILE A 1 97 ? 26.725 -0.213 -36.932 1.00 70.50 97 ILE A CA 1
ATOM 753 C C . ILE A 1 97 ? 27.398 0.024 -38.298 1.00 70.50 97 ILE A C 1
ATOM 755 O O . ILE A 1 97 ? 27.082 1.001 -38.981 1.00 70.50 97 ILE A O 1
ATOM 759 N N . ASP A 1 98 ? 28.327 -0.854 -38.709 1.00 73.38 98 ASP A N 1
ATOM 760 C CA . ASP A 1 98 ? 28.906 -0.840 -40.068 1.00 73.38 98 ASP A CA 1
ATOM 761 C C . ASP A 1 98 ? 27.826 -1.261 -41.072 1.00 73.38 98 ASP A C 1
ATOM 763 O O . ASP A 1 98 ? 27.527 -2.440 -41.271 1.00 73.38 98 ASP A O 1
ATOM 767 N N . ARG A 1 99 ? 27.182 -0.266 -41.684 1.00 68.62 99 ARG A N 1
ATOM 768 C CA . ARG A 1 99 ? 26.179 -0.465 -42.729 1.00 68.62 99 ARG A CA 1
ATOM 769 C C . ARG A 1 99 ? 26.865 -0.498 -44.094 1.00 68.62 99 ARG A C 1
ATOM 771 O O . ARG A 1 99 ? 26.603 0.361 -44.938 1.00 68.62 99 ARG A O 1
ATOM 778 N N . ARG A 1 100 ? 27.756 -1.465 -44.317 1.00 65.62 100 ARG A N 1
ATOM 779 C CA . ARG A 1 100 ? 28.297 -1.725 -45.655 1.00 65.62 100 ARG A CA 1
ATOM 780 C C . ARG A 1 100 ? 27.326 -2.569 -46.476 1.00 65.62 100 ARG A C 1
ATOM 782 O O . ARG A 1 100 ? 26.801 -3.574 -46.008 1.00 65.62 100 ARG A O 1
ATOM 789 N N . LYS A 1 101 ? 27.048 -2.058 -47.672 1.00 53.88 101 LYS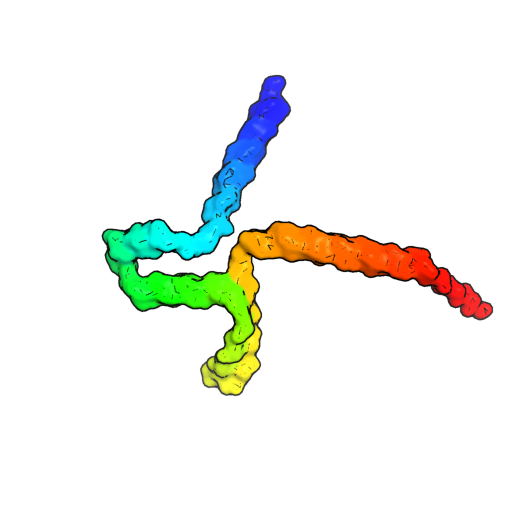 A N 1
ATOM 790 C CA . LYS A 1 101 ? 26.152 -2.604 -48.688 1.00 53.88 101 LYS A CA 1
ATOM 791 C C . LYS A 1 101 ? 26.971 -3.336 -49.741 1.00 53.88 101 LYS A C 1
ATOM 793 O O . LYS A 1 101 ? 28.106 -2.870 -49.990 1.00 53.88 101 LYS A O 1
#

pLDDT: mean 73.59, std 12.58, range [43.94, 93.94]

Foldseek 3Di:
DVVVVVVVVVVVVVVVVVPPDAQDPVNLVVCVVVVNDPVRSVVSVVLLDFDWDWDADPVRDIDIDGRDRDDPCVVVVVVVVVVVVVVVVVVVVPDDDPPDD

Secondary structure (DSSP, 8-state):
-HHHHHHHHHHHHHHHTT------HHHHHHHHHTT--HHHHHHHHHHHS-EEEEEE-TTS-EEEEEE---STTHHHHHHHHHHHHHHHHHHHHT-------

=== Feature glossary ===
Key to the feature types in this record:

Secondary structure (8-state, DSSP). Secondary structure is the local, repeating backbone conformation. DSSP classifies it into eight states by reading the hydrogen-bond network: three helix types (H, G, I), two β types (E, B), two non-regular types (T, S), and unstructured coil (-).

Backbone torsions (φ/ψ). Backbone dihedral angles. Every residue except chain termini has a φ (preceding-C → N → Cα → C) and a ψ (N → Cα → C → next-N). They are reported in degrees following the IUPAC sign convention. Secondary structure is essentially a statement about which (φ, ψ) basin each residue occupies.

Predicted aligned error. Predicted Aligned Error (PAE) is an AlphaFold confidence matrix: entry (i, j) is the expected error in the position of residue j, in ångströms, when the prediction is superimposed on the true structure at residue i. Low PAE within a block of residues means that block is internally rigid and well-predicted; high PAE between two blocks means their relative placement is uncertain even if each block individually is confident.

B-factor. B-factor (Debye–Waller factor) reflects atomic displacement in the crystal lattice. It is an experimental observable (units Å²), not a prediction; low values mean the atom is pinned down, high values mean it moves or is heterogeneous across the crystal.

Secondary structure (3-state, P-SEA). Three-state secondary structure (P-SEA) collapses the eight DSSP classes into helix (a), strand (b), and coil (c). P-SEA assigns these from Cα geometry alone — distances and angles — without requiring backbone oxygens, so it works on any Cα trace.

Sequence. Primary structure: the covalent order of the twenty standard amino acids along the backbone. Two proteins with the same sequence will (almost always) fold to the same structure; two with 30% identity often share a fold but not the details.

pLDDT. pLDDT is the predicted lDDT-Cα score: AlphaFold's confidence that the local environment of each residue (all inter-atomic distances within 15 Å) is correctly placed. It is a per-residue number between 0 and 100, with higher meaning more reliable.

InterPro / GO / CATH / organism. Functional annotations link the protein to curated databases. InterPro entries identify conserved domains and families by matching the sequence against member-database signatures (Pfam, PROSITE, CDD, …). Gene Ontology (GO) terms describe molecular function, biological process, and cellular component in a controlled vocabulary. CATH places the structure in a hierarchical fold classification (Class/Architecture/Topology/Homologous-superfamily). The organism is the source species.

Contact-map, Ramachandran, and PAE plots. Three diagnostic plots accompany the record. The Cα contact map visualizes the tertiary structure as a 2D adjacency matrix (8 Å cutoff, sequence-local contacts suppressed). The Ramachandran plot shows the distribution of backbone (φ, ψ) torsions, with points in the α and β basins reflecting secondary structure content. The PAE plot shows AlphaFold's inter-residue confidence as a color matrix.

mmCIF coordinates. The mmCIF table is the protein's shape written out atom by atom. For each backbone N, Cα, C, and carbonyl O, it records an (x, y, z) coordinate triple in Å plus the residue type, chain letter, and residue number.

Radius of gyration, Cα contacts, bounding box. Three whole-structure scalars: the radius of gyration (RMS distance of Cα from centroid, in Å), the count of Cα–Cα contacts (pairs closer than 8 Å and separated by more than four residues in sequence — i.e. tertiary, not local, contacts), and the bounding-box dimensions. Together they distinguish compact globular folds from extended fibres or disordered chains.

Foldseek 3Di. The Foldseek 3Di string encodes local tertiary geometry as a 20-letter alphabet — one character per residue — derived from the relative positions of nearby Cα atoms. Unlike th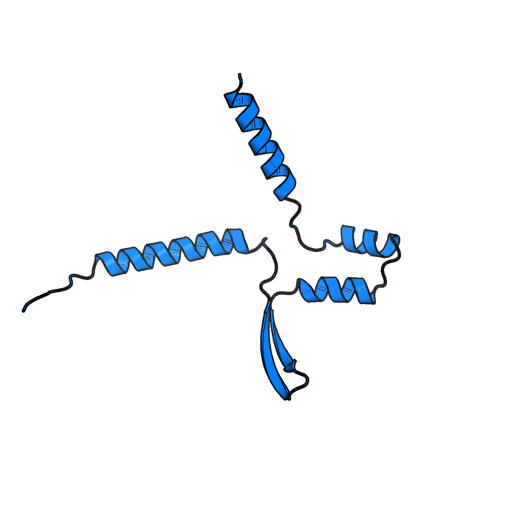e amino-acid sequence, 3Di is a direct function of the 3D structure, so two proteins with the same fold have similar 3Di strings even at low sequence identity.

Rendered structure images. Six rendered views show the 3D structure from the faces of a cube — i.e. along ±x, ±y, ±z. Rendering representation is drawn randomly per protein from cartoon (secondary-structure ribbons), sticks (backbone bonds), or molecular surface; coloring is either N→C rainbow (blue at the N-terminus through red at the C-terminus) or one color per chain.

Nearest PDB structures. The Foldseek neighbor list gives the closest experimentally determined structures in the PDB, ranked by structural alignment. TM-score near 1 means near-identical fold; near 0.3 means only rough topology match. This is how one finds what a novel AlphaFold prediction most resembles in the solved-structure universe.

Solvent-accessible surface area. SASA measures how much of the protein is reachable by solvent. It is computed by rolling a water-sized probe over the atomic surface and summing the exposed area (Å²). Per-residue SASA distinguishes core (buried, low SASA) from surface (exposed, high SASA) residues; total SASA is a whole-molecule size measure.